Protein AF-A0A970PEX1-F1 (afdb_monomer_lite)

Sequence (139 aa):
MPHAALVLMFVAPLMIGCTRDNEPAAQPAAEAQLQIPDFDPQAAFRAWYEPVDYDAQPQIPGYELPLDLARIVNLDQFEWRLTDEARAIIARQGFVVTDMGNEEDITEIYSSADDDGIPPFVTVDTLLHLYHLQFDQTL

pLDDT: mean 78.49, std 17.98, range [33.28, 97.62]

Secondary structure (DSSP, 8-state):
----------PPP-------S-------------------HHHHHHTT-----------SPP-PSSP-GGG-TTGGGGTTT--HHHHHHHHHHS-------S---HHHHHHHHHHTT------HHHHHHHHHHHHHHH-

Radius of gyration: 36.87 Å; chains: 1; bounding box: 126×35×60 Å

Foldseek 3Di:
DDDDDDDDDDDDDPPPPPPPPDDDPPDPPDPPPPPPDPDDVVVVVVVVDDDDDDDDDDPDDDDDAQDDPVPVPCSVLCPVPADPVQVVCCRGPVHDDGDPPPDPDPVVVVVVCVVSVNDDDDDVVNVVVVVVVVVVVPD

Structure (mmCIF, N/CA/C/O backbone):
data_AF-A0A970PEX1-F1
#
_entry.id   AF-A0A970PEX1-F1
#
loop_
_atom_site.group_PDB
_atom_site.id
_atom_site.type_symbol
_atom_site.label_atom_id
_atom_site.label_alt_id
_atom_site.label_comp_id
_atom_site.label_asym_id
_atom_site.label_entity_id
_atom_site.label_seq_id
_atom_site.pdbx_PDB_ins_code
_atom_site.Cartn_x
_atom_site.Cartn_y
_atom_site.Cartn_z
_atom_site.occupancy
_atom_site.B_iso_or_equiv
_atom_site.auth_seq_id
_atom_site.auth_comp_id
_atom_site.auth_asym_id
_atom_site.auth_atom_id
_atom_site.pdbx_PDB_model_num
ATOM 1 N N . MET A 1 1 ? 104.651 14.620 30.966 1.00 33.72 1 MET A N 1
ATOM 2 C CA . MET A 1 1 ? 103.907 15.635 30.185 1.00 33.72 1 MET A CA 1
ATOM 3 C C . MET A 1 1 ? 102.651 14.956 29.643 1.00 33.72 1 MET A C 1
ATOM 5 O O . MET A 1 1 ? 102.734 13.771 29.354 1.00 33.72 1 MET A O 1
ATOM 9 N N . PRO A 1 2 ? 101.492 15.619 29.685 1.00 44.75 2 PRO A N 1
ATOM 10 C CA . PRO A 1 2 ? 100.327 15.142 30.433 1.00 44.75 2 PRO A CA 1
ATOM 11 C C . PRO A 1 2 ? 99.276 14.368 29.622 1.00 44.75 2 PRO A C 1
ATOM 13 O O . PRO A 1 2 ? 99.184 14.482 28.409 1.00 44.75 2 PRO A O 1
ATOM 16 N N . HIS A 1 3 ? 98.499 13.595 30.384 1.00 33.28 3 HIS A N 1
ATOM 17 C CA . HIS A 1 3 ? 97.050 13.388 30.334 1.00 33.28 3 HIS A CA 1
ATOM 18 C C . HIS A 1 3 ? 96.272 13.630 29.028 1.00 33.28 3 HIS A C 1
ATOM 20 O O . HIS A 1 3 ? 96.144 14.751 28.556 1.00 33.28 3 HIS A O 1
ATOM 26 N N . ALA A 1 4 ? 95.589 12.550 28.634 1.00 41.22 4 ALA A N 1
ATOM 27 C CA . ALA A 1 4 ? 94.148 12.490 28.384 1.00 41.22 4 ALA A CA 1
ATOM 28 C C . ALA A 1 4 ? 93.550 13.407 27.309 1.00 41.22 4 ALA A C 1
ATOM 30 O O . ALA A 1 4 ? 93.332 14.591 27.529 1.00 41.22 4 ALA A O 1
ATOM 31 N N . ALA A 1 5 ? 93.094 12.782 26.228 1.00 37.69 5 ALA A N 1
ATOM 32 C CA . ALA A 1 5 ? 91.857 13.131 25.533 1.00 37.69 5 ALA A CA 1
ATOM 33 C C . ALA A 1 5 ? 91.548 11.986 24.559 1.00 37.69 5 ALA A C 1
ATOM 35 O O . ALA A 1 5 ? 92.459 11.458 23.935 1.00 37.69 5 ALA A O 1
ATOM 36 N N . LEU A 1 6 ? 90.332 11.525 24.319 1.00 36.50 6 LEU A N 1
ATOM 37 C CA . LEU A 1 6 ? 89.022 11.646 24.942 1.00 36.50 6 LEU A CA 1
ATOM 38 C C . LEU A 1 6 ? 88.220 10.630 24.113 1.00 36.50 6 LEU A C 1
ATOM 40 O O . LEU A 1 6 ? 88.228 10.702 22.885 1.00 36.50 6 LEU A O 1
ATOM 44 N N . VAL A 1 7 ? 87.588 9.651 24.753 1.00 41.56 7 VAL A N 1
ATOM 45 C CA . VAL A 1 7 ? 86.654 8.757 24.062 1.00 41.56 7 VAL A CA 1
ATOM 46 C C . VAL A 1 7 ? 85.460 9.599 23.624 1.00 41.56 7 VAL A C 1
ATOM 48 O O . VAL A 1 7 ? 84.780 10.168 24.473 1.00 41.56 7 VAL A O 1
ATOM 51 N N . LEU A 1 8 ? 85.183 9.654 22.322 1.00 38.38 8 LEU A N 1
ATOM 52 C CA . LEU A 1 8 ? 83.863 10.026 21.827 1.00 38.38 8 LEU A CA 1
ATOM 53 C C . LEU A 1 8 ? 83.397 8.958 20.838 1.00 38.38 8 LEU A C 1
ATOM 55 O O . LEU A 1 8 ? 83.771 8.928 19.670 1.00 38.38 8 LEU A O 1
ATOM 59 N N . MET A 1 9 ? 82.604 8.034 21.366 1.00 47.41 9 MET A N 1
ATOM 60 C CA . MET A 1 9 ? 81.789 7.115 20.593 1.00 47.41 9 MET A CA 1
ATOM 61 C C . MET A 1 9 ? 80.689 7.941 19.920 1.00 47.41 9 MET A C 1
ATOM 63 O O . MET A 1 9 ? 79.848 8.500 20.618 1.00 47.41 9 MET A O 1
ATOM 67 N N . PHE A 1 10 ? 80.677 8.021 18.590 1.00 38.75 10 PHE A N 1
ATOM 68 C CA . PHE A 1 10 ? 79.466 8.387 17.859 1.00 38.75 10 PHE A CA 1
ATOM 69 C C . PHE A 1 10 ? 79.220 7.383 16.738 1.00 38.75 10 PHE A C 1
ATOM 71 O O . PHE A 1 10 ? 79.936 7.299 15.743 1.00 38.75 10 PHE A O 1
ATOM 78 N N . VAL A 1 11 ? 78.204 6.571 17.010 1.00 44.94 11 VAL A N 1
ATOM 79 C CA . VAL A 1 11 ? 77.516 5.632 16.134 1.00 44.94 11 VAL A CA 1
ATOM 80 C C . VAL A 1 11 ? 77.153 6.335 14.829 1.00 44.94 11 VAL A C 1
ATOM 82 O O . VAL A 1 11 ? 76.596 7.428 14.860 1.00 44.94 11 VAL A O 1
ATOM 85 N N . ALA A 1 12 ? 77.457 5.713 13.692 1.00 49.66 12 ALA A N 1
ATOM 86 C CA . ALA A 1 12 ? 77.035 6.195 12.385 1.00 49.66 12 ALA A CA 1
ATOM 87 C C . ALA A 1 12 ? 75.547 5.876 12.158 1.00 49.66 12 ALA A C 1
ATOM 89 O O . ALA A 1 12 ? 75.198 4.694 12.108 1.00 49.66 12 ALA A O 1
ATOM 90 N N . PRO A 1 13 ? 74.665 6.868 11.941 1.00 45.53 13 PRO A N 1
ATOM 91 C CA . PRO A 1 13 ? 73.451 6.634 11.195 1.00 45.53 13 PRO A CA 1
ATOM 92 C C . PRO A 1 13 ? 73.763 6.861 9.714 1.00 45.53 13 PRO A C 1
ATOM 94 O O . PRO A 1 13 ? 74.146 7.952 9.288 1.00 45.53 13 PRO A O 1
ATOM 97 N N . LEU A 1 14 ? 73.600 5.798 8.930 1.00 52.25 14 LEU A N 1
ATOM 98 C CA . LEU A 1 14 ? 73.512 5.841 7.477 1.00 52.25 14 LEU A CA 1
ATOM 99 C C . LEU A 1 14 ? 72.253 6.645 7.102 1.00 52.25 14 LEU A C 1
ATOM 101 O O . LEU A 1 14 ? 71.203 6.079 6.815 1.00 52.25 14 LEU A O 1
ATOM 105 N N . MET A 1 15 ? 72.330 7.974 7.162 1.00 44.62 15 MET A N 1
ATOM 106 C CA . MET A 1 15 ? 71.273 8.844 6.661 1.00 44.62 15 MET A CA 1
ATOM 107 C C . MET A 1 15 ? 71.461 8.943 5.152 1.00 44.62 15 MET A C 1
ATOM 109 O O . MET A 1 15 ? 72.136 9.835 4.642 1.00 44.62 15 MET A O 1
ATOM 113 N N . ILE A 1 16 ? 70.872 7.976 4.446 1.00 55.09 16 ILE A N 1
ATOM 114 C CA . ILE A 1 16 ? 70.462 8.140 3.053 1.00 55.09 16 ILE A CA 1
ATOM 115 C C . ILE A 1 16 ? 69.490 9.322 3.062 1.00 55.09 16 ILE A C 1
ATOM 117 O O . ILE A 1 16 ? 68.298 9.183 3.323 1.00 55.09 16 ILE A O 1
ATOM 121 N N . GLY A 1 17 ? 70.038 10.522 2.890 1.00 40.31 17 GLY A N 1
ATOM 122 C CA . GLY A 1 17 ? 69.255 11.702 2.592 1.00 40.31 17 GLY A CA 1
ATOM 123 C C . GLY A 1 17 ? 68.659 11.503 1.210 1.00 40.31 17 GLY A C 1
ATOM 124 O O . GLY A 1 17 ? 69.383 11.536 0.218 1.00 40.31 17 GLY A O 1
ATOM 125 N N . CYS A 1 18 ? 67.349 11.276 1.135 1.00 54.06 18 CYS A N 1
ATOM 126 C CA . CYS A 1 18 ? 66.619 11.493 -0.104 1.00 54.06 18 CYS A CA 1
ATOM 127 C C . CYS A 1 18 ? 66.749 12.983 -0.434 1.00 54.06 18 CYS A C 1
ATOM 129 O O . CYS A 1 18 ? 66.194 13.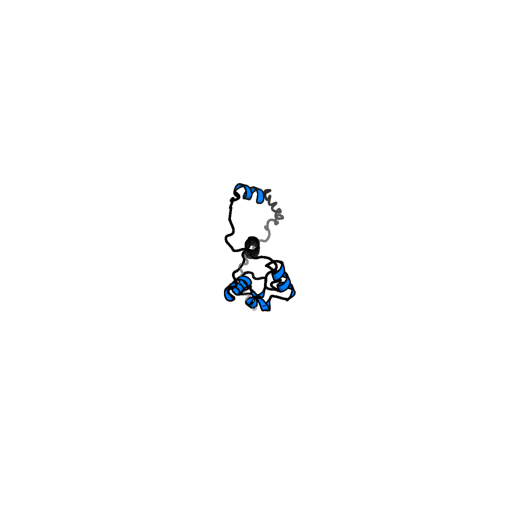824 0.274 1.00 54.06 18 CYS A O 1
ATOM 131 N N . THR A 1 19 ? 67.519 13.315 -1.470 1.00 49.00 19 THR A N 1
ATOM 132 C CA . THR A 1 19 ? 67.583 14.670 -2.018 1.00 49.00 19 THR A CA 1
ATOM 133 C C . THR A 1 19 ? 66.184 15.062 -2.461 1.00 49.00 19 THR A C 1
ATOM 135 O O . THR A 1 19 ? 65.640 14.506 -3.416 1.00 49.00 19 THR A O 1
ATOM 138 N N . ARG A 1 20 ? 65.591 16.002 -1.734 1.00 48.94 20 ARG A N 1
ATOM 139 C CA . ARG A 1 20 ? 64.257 16.545 -1.977 1.00 48.94 20 ARG A CA 1
ATOM 140 C C . ARG A 1 20 ? 64.346 17.715 -2.962 1.00 48.94 20 ARG A C 1
ATOM 142 O O . ARG A 1 20 ? 63.767 18.760 -2.723 1.00 48.94 20 ARG A O 1
ATOM 149 N N . ASP A 1 21 ? 65.096 17.528 -4.047 1.00 48.06 21 ASP A N 1
ATOM 150 C CA . ASP A 1 21 ? 65.382 18.583 -5.031 1.00 48.06 21 ASP A CA 1
ATOM 151 C C . ASP A 1 21 ? 64.833 18.258 -6.427 1.00 48.06 21 ASP A C 1
ATOM 153 O O . ASP A 1 21 ? 65.126 18.959 -7.386 1.00 48.06 21 ASP A O 1
ATOM 157 N N . ASN A 1 22 ? 64.023 17.203 -6.558 1.00 57.66 22 ASN A N 1
ATOM 158 C CA . ASN A 1 22 ? 63.385 16.820 -7.819 1.00 57.66 22 ASN A CA 1
ATOM 159 C C . ASN A 1 22 ? 61.979 16.249 -7.578 1.00 57.66 22 ASN A C 1
ATOM 161 O O . ASN A 1 22 ? 61.646 15.157 -8.033 1.00 57.66 22 ASN A O 1
ATOM 165 N N . GLU A 1 23 ? 61.143 16.983 -6.845 1.00 47.94 23 GLU A N 1
ATOM 166 C CA . GLU A 1 23 ? 59.696 16.796 -6.956 1.00 47.94 23 GLU A CA 1
ATOM 167 C C . GLU A 1 23 ? 59.258 17.595 -8.196 1.00 47.94 23 GLU A C 1
ATOM 169 O O . GLU A 1 23 ? 59.387 18.824 -8.192 1.00 47.94 23 GLU A O 1
ATOM 174 N N . PRO A 1 24 ? 58.829 16.951 -9.301 1.00 52.44 24 PRO A N 1
ATOM 175 C CA . PRO A 1 24 ? 58.227 17.688 -10.400 1.00 52.44 24 PRO A CA 1
ATOM 176 C C . PRO A 1 24 ? 57.041 18.447 -9.813 1.00 52.44 24 PRO A C 1
ATOM 178 O O . PRO A 1 24 ? 56.215 17.835 -9.135 1.00 52.44 24 PRO A O 1
ATOM 181 N N . ALA A 1 25 ? 56.971 19.763 -10.031 1.00 55.56 25 ALA A N 1
ATOM 182 C CA . ALA A 1 25 ? 55.825 20.553 -9.601 1.00 55.56 25 ALA A CA 1
ATOM 183 C C . ALA A 1 25 ? 54.549 19.822 -10.030 1.00 55.56 25 ALA A C 1
ATOM 185 O O . ALA A 1 25 ? 54.394 19.522 -11.218 1.00 55.56 25 ALA A O 1
ATOM 186 N N . ALA A 1 26 ? 53.685 19.488 -9.065 1.00 58.66 26 ALA A N 1
ATOM 187 C CA . ALA A 1 26 ? 52.395 18.886 -9.349 1.00 58.66 26 ALA A CA 1
ATOM 188 C C . ALA A 1 26 ? 51.684 19.800 -10.347 1.00 58.66 26 ALA A C 1
ATOM 190 O O . ALA A 1 26 ? 51.301 20.926 -10.021 1.00 58.66 26 ALA A O 1
ATOM 191 N N . GLN A 1 27 ? 51.592 19.344 -11.596 1.00 59.28 27 GLN A N 1
ATOM 192 C CA . GLN A 1 27 ? 50.765 20.005 -12.587 1.00 59.28 27 GLN A CA 1
ATOM 193 C C . GLN A 1 27 ? 49.356 20.035 -11.993 1.00 59.28 27 GLN A C 1
ATOM 195 O O . GLN A 1 27 ? 48.927 19.000 -11.470 1.00 59.28 27 GLN A O 1
ATOM 200 N N . PRO A 1 28 ? 48.648 21.181 -12.005 1.00 59.00 28 PRO A N 1
ATOM 201 C CA . PRO A 1 28 ? 47.250 21.181 -11.610 1.00 59.00 28 PRO A CA 1
ATOM 202 C C . PRO A 1 28 ? 46.577 20.088 -12.432 1.00 59.00 28 PRO A C 1
ATOM 204 O O . PRO A 1 28 ? 46.695 20.089 -13.660 1.00 59.00 28 PRO A O 1
ATOM 207 N N . ALA A 1 29 ? 45.995 19.100 -11.746 1.00 64.31 29 ALA A N 1
ATOM 208 C CA . ALA A 1 29 ? 45.288 18.018 -12.403 1.00 64.31 29 ALA A CA 1
ATOM 209 C C . ALA A 1 29 ? 44.265 18.687 -13.318 1.00 64.31 29 ALA A C 1
ATOM 211 O O . ALA A 1 29 ? 43.378 19.389 -12.833 1.00 64.31 29 ALA A O 1
ATOM 212 N N . ALA A 1 30 ? 44.464 18.569 -14.632 1.00 66.19 30 ALA A N 1
ATOM 213 C CA . ALA A 1 30 ? 43.491 19.060 -15.584 1.00 66.19 30 ALA A CA 1
ATOM 214 C C . ALA A 1 30 ? 42.171 18.390 -15.208 1.00 66.19 30 ALA A C 1
ATOM 216 O O . ALA A 1 30 ? 42.113 17.159 -15.146 1.00 66.19 30 ALA A O 1
ATOM 217 N N . GLU A 1 31 ? 41.159 19.192 -14.874 1.00 62.41 31 GLU A N 1
ATOM 218 C CA . GLU A 1 31 ? 39.825 18.681 -14.593 1.00 62.41 31 GLU A CA 1
ATOM 219 C C . GLU A 1 31 ? 39.439 17.789 -15.768 1.00 62.41 31 GLU A C 1
ATOM 221 O O . GLU A 1 31 ? 39.391 18.239 -16.918 1.00 62.41 31 GLU A O 1
ATOM 226 N N . ALA A 1 32 ? 39.262 16.496 -15.499 1.00 62.12 32 ALA A N 1
ATOM 227 C CA . ALA A 1 32 ? 38.832 15.563 -16.516 1.00 62.12 32 ALA A CA 1
ATOM 228 C C . ALA A 1 32 ? 37.436 16.007 -16.954 1.00 62.12 32 ALA A C 1
ATOM 230 O O . ALA A 1 32 ? 36.452 15.797 -16.248 1.00 62.12 32 ALA A O 1
ATOM 231 N N . GLN A 1 33 ? 37.358 16.663 -18.109 1.00 59.91 33 GLN A N 1
ATOM 232 C CA . GLN A 1 33 ? 36.090 16.956 -18.753 1.00 59.91 33 GLN A CA 1
ATOM 233 C C . GLN A 1 33 ? 35.537 15.625 -19.252 1.00 59.91 33 GLN A C 1
ATOM 235 O O . GLN A 1 33 ? 35.852 15.173 -20.353 1.00 59.91 33 GLN A O 1
ATOM 240 N N . LEU A 1 34 ? 34.756 14.962 -18.400 1.00 63.88 34 LEU A N 1
ATOM 241 C CA . LEU A 1 34 ? 33.972 13.802 -18.788 1.00 63.88 34 LEU A CA 1
ATOM 242 C C . LEU A 1 34 ? 32.950 14.285 -19.817 1.00 63.88 34 LEU A C 1
ATOM 244 O O . LEU A 1 34 ? 31.935 14.888 -19.475 1.00 63.88 34 LEU A O 1
ATOM 248 N N . GLN A 1 35 ? 33.240 14.052 -21.095 1.00 63.22 35 GLN A N 1
ATOM 249 C CA . GLN A 1 35 ? 32.235 14.126 -22.146 1.00 63.22 35 GLN A CA 1
ATOM 250 C C . GLN A 1 35 ? 31.299 12.945 -21.921 1.00 63.22 35 GLN A C 1
ATOM 252 O O . GLN A 1 35 ? 31.538 11.853 -22.432 1.00 63.22 35 GLN A O 1
ATOM 257 N N . ILE A 1 36 ? 30.276 13.142 -21.090 1.00 68.00 36 ILE A N 1
ATOM 258 C CA . ILE A 1 36 ? 29.182 12.185 -21.000 1.00 68.00 36 ILE A CA 1
ATOM 259 C C . ILE A 1 36 ? 28.427 12.324 -22.325 1.00 68.00 36 ILE A C 1
ATOM 261 O O . ILE A 1 36 ? 27.948 13.422 -22.621 1.00 68.00 36 ILE A O 1
ATOM 265 N N . PRO A 1 37 ? 28.392 11.277 -23.169 1.00 72.62 37 PRO A N 1
ATOM 266 C CA . PRO A 1 37 ? 27.587 11.308 -24.379 1.00 72.62 37 PRO A CA 1
ATOM 267 C C . PRO A 1 37 ? 26.156 11.687 -24.010 1.00 72.62 37 PRO A C 1
ATOM 269 O O . PRO A 1 37 ? 25.670 11.255 -22.964 1.00 72.62 37 PRO A O 1
ATOM 272 N N . ASP A 1 38 ? 25.490 12.465 -24.862 1.00 75.56 38 ASP A N 1
ATOM 273 C CA . ASP A 1 38 ? 24.055 12.717 -24.733 1.00 75.56 38 ASP A CA 1
ATOM 274 C C . ASP A 1 38 ? 23.319 11.388 -24.956 1.00 75.56 38 ASP A C 1
ATOM 276 O O . ASP A 1 38 ? 23.032 10.972 -26.080 1.00 75.56 38 ASP A O 1
ATOM 280 N N . PHE A 1 39 ? 23.177 10.631 -23.873 1.00 79.06 39 PHE A N 1
ATOM 281 C CA . PHE A 1 39 ? 22.529 9.337 -23.838 1.00 79.06 39 PHE A CA 1
ATOM 282 C C . PHE A 1 39 ? 21.116 9.571 -23.336 1.00 79.06 39 PHE A C 1
ATOM 284 O O . PHE A 1 39 ? 20.929 9.860 -22.158 1.00 79.06 39 PHE A O 1
ATOM 291 N N . ASP A 1 40 ? 20.138 9.436 -24.230 1.00 83.06 40 ASP A N 1
ATOM 292 C CA . ASP A 1 40 ? 18.727 9.373 -23.863 1.00 83.06 40 ASP A CA 1
ATOM 293 C C . ASP A 1 40 ? 18.382 7.924 -23.471 1.00 83.06 40 ASP A C 1
ATOM 295 O O . ASP A 1 40 ? 18.206 7.065 -24.350 1.00 83.06 40 ASP A O 1
ATOM 299 N N . PRO A 1 41 ? 18.260 7.615 -22.164 1.00 77.69 41 PRO A N 1
ATOM 300 C CA . PRO A 1 41 ? 17.965 6.264 -21.712 1.00 77.69 41 PRO A CA 1
ATOM 301 C C . PRO A 1 41 ? 16.565 5.822 -22.144 1.00 77.69 41 PRO A C 1
ATOM 303 O O . PRO A 1 41 ? 16.339 4.634 -22.373 1.00 77.69 41 PRO A O 1
ATOM 306 N N . GLN A 1 42 ? 15.621 6.762 -22.287 1.00 78.88 42 GLN A N 1
ATOM 307 C CA . GLN A 1 42 ? 14.254 6.447 -22.692 1.00 78.88 42 GLN A CA 1
ATOM 308 C C . GLN A 1 42 ? 14.210 6.038 -24.161 1.00 78.88 42 GLN A C 1
ATOM 310 O O . GLN A 1 42 ? 13.570 5.038 -24.490 1.00 78.88 42 GLN A O 1
ATOM 315 N N . ALA A 1 43 ? 14.904 6.764 -25.044 1.00 83.88 43 ALA A N 1
ATOM 316 C CA . ALA A 1 43 ? 15.015 6.381 -26.452 1.00 83.88 43 ALA A CA 1
ATOM 317 C C . ALA A 1 43 ? 15.719 5.027 -26.620 1.00 83.88 43 ALA A C 1
ATOM 319 O O . ALA A 1 43 ? 15.253 4.191 -27.396 1.00 83.88 43 ALA A O 1
ATOM 320 N N . ALA A 1 44 ? 16.793 4.785 -25.861 1.00 84.12 44 ALA A N 1
ATOM 321 C CA . ALA A 1 44 ? 17.507 3.513 -25.887 1.00 84.12 44 ALA A CA 1
ATOM 322 C C . ALA A 1 44 ? 16.625 2.340 -25.426 1.00 84.12 44 ALA A C 1
ATOM 324 O O . ALA A 1 44 ? 16.624 1.292 -26.068 1.00 84.12 44 ALA A O 1
ATOM 325 N N . PHE A 1 45 ? 15.844 2.514 -24.354 1.00 80.00 45 PHE A N 1
ATOM 326 C CA . PHE A 1 45 ? 14.967 1.466 -23.824 1.00 80.00 45 PHE A CA 1
ATOM 327 C C . PHE A 1 45 ? 13.762 1.185 -24.733 1.00 80.00 45 PHE A C 1
ATOM 329 O O . PHE A 1 45 ? 13.420 0.027 -24.963 1.00 80.00 45 PHE A O 1
ATOM 336 N N . ARG A 1 46 ? 13.146 2.227 -25.314 1.00 84.56 46 ARG A N 1
ATOM 337 C CA . ARG A 1 46 ? 11.987 2.089 -26.221 1.00 84.56 46 ARG A CA 1
ATOM 338 C C . ARG A 1 46 ? 12.267 1.207 -27.433 1.00 84.56 46 ARG A C 1
ATOM 340 O O . ARG A 1 46 ? 11.350 0.553 -27.907 1.00 84.56 46 ARG A O 1
ATOM 347 N N . ALA A 1 47 ? 13.507 1.168 -27.919 1.00 87.69 47 ALA A N 1
ATOM 348 C CA . ALA A 1 47 ? 13.887 0.307 -29.039 1.00 87.69 47 ALA A CA 1
ATOM 349 C C . ALA A 1 47 ? 13.746 -1.198 -28.732 1.00 87.69 47 ALA A C 1
ATOM 351 O O . ALA A 1 47 ? 13.655 -1.997 -29.660 1.00 87.69 47 ALA A O 1
ATOM 352 N N . TRP A 1 48 ? 13.722 -1.577 -27.450 1.00 86.94 48 TRP A N 1
ATOM 353 C CA . TRP A 1 48 ? 13.642 -2.964 -26.978 1.00 86.94 48 TRP A CA 1
ATOM 354 C C . TRP A 1 48 ? 12.341 -3.280 -26.236 1.00 86.94 48 TRP A C 1
ATOM 356 O O . TRP A 1 48 ? 12.144 -4.415 -25.805 1.00 86.94 48 TRP A O 1
ATOM 366 N N . TYR A 1 49 ? 11.468 -2.287 -26.066 1.00 85.50 49 TYR A N 1
ATOM 367 C CA . TYR A 1 49 ? 10.172 -2.455 -25.428 1.00 85.50 49 TYR A CA 1
ATOM 368 C C . TYR A 1 49 ? 9.084 -2.585 -26.489 1.00 85.50 49 TYR A C 1
ATOM 370 O O . TYR A 1 49 ? 8.794 -1.640 -27.222 1.00 85.50 49 TYR A O 1
ATOM 378 N N . GLU A 1 50 ? 8.449 -3.748 -26.528 1.00 88.19 50 GLU A N 1
ATOM 379 C CA . GLU A 1 50 ? 7.225 -3.974 -27.284 1.00 88.19 50 GLU A CA 1
ATOM 380 C C . GLU A 1 50 ? 6.074 -4.106 -26.274 1.00 88.19 50 GLU A C 1
ATOM 382 O O . GLU A 1 50 ? 6.133 -4.990 -25.412 1.00 88.19 50 GLU A O 1
ATOM 387 N N . PRO A 1 51 ? 5.058 -3.219 -26.306 1.00 85.50 51 PRO A N 1
ATOM 388 C CA . PRO A 1 51 ? 3.890 -3.363 -25.451 1.00 85.50 51 PRO A CA 1
ATOM 389 C C . PRO A 1 51 ? 3.234 -4.720 -25.694 1.00 85.50 51 PRO A C 1
ATOM 391 O O . PRO A 1 51 ? 2.962 -5.093 -26.833 1.00 85.50 51 PRO A O 1
ATOM 394 N N . VAL A 1 52 ? 2.966 -5.454 -24.619 1.00 88.94 52 VAL A N 1
ATOM 395 C CA . VAL A 1 52 ? 2.210 -6.701 -24.711 1.00 88.94 52 VAL A CA 1
ATOM 396 C C . VAL A 1 52 ? 0.733 -6.352 -24.627 1.00 88.94 52 VAL A C 1
ATOM 398 O O . VAL A 1 52 ? 0.257 -5.927 -23.573 1.00 88.94 52 VAL A O 1
ATOM 401 N N . ASP A 1 53 ? 0.011 -6.547 -25.729 1.00 88.50 53 ASP A N 1
ATOM 402 C CA . ASP A 1 53 ? -1.447 -6.505 -25.708 1.00 88.50 53 ASP A CA 1
ATOM 403 C C . ASP A 1 53 ? -1.955 -7.687 -24.878 1.00 88.50 53 ASP A C 1
ATOM 405 O O . ASP A 1 53 ? -1.731 -8.857 -25.201 1.00 88.50 53 ASP A O 1
ATOM 409 N N . TYR A 1 54 ? -2.627 -7.373 -23.776 1.00 86.81 54 TYR A N 1
ATOM 410 C CA . TYR A 1 54 ? -3.201 -8.356 -22.872 1.00 86.81 54 TYR A CA 1
ATOM 411 C C . TYR A 1 54 ? -4.671 -8.025 -22.640 1.00 86.81 54 TYR A C 1
ATOM 413 O O . TYR A 1 54 ? -5.002 -6.950 -22.142 1.00 86.81 54 TYR A O 1
ATOM 421 N N . ASP A 1 55 ? -5.544 -8.962 -23.001 1.00 90.25 55 ASP A N 1
ATOM 422 C CA . ASP A 1 55 ? -6.974 -8.890 -22.720 1.00 90.25 55 ASP A CA 1
ATOM 423 C C . ASP A 1 55 ? -7.302 -9.872 -21.592 1.00 90.25 55 ASP A C 1
ATOM 425 O O . ASP A 1 55 ? -7.215 -11.092 -21.756 1.00 90.25 55 ASP A O 1
ATOM 429 N N . ALA A 1 56 ? -7.636 -9.332 -20.422 1.00 87.94 56 ALA A N 1
ATOM 430 C CA . ALA A 1 56 ? -8.112 -10.112 -19.292 1.00 87.94 56 ALA A CA 1
ATOM 431 C C . ALA A 1 56 ? -9.540 -9.737 -18.952 1.00 87.94 56 ALA A C 1
ATOM 433 O O . ALA A 1 56 ? -9.849 -8.592 -18.624 1.00 87.94 56 ALA A O 1
ATOM 434 N N . GLN A 1 57 ? -10.384 -10.761 -18.896 1.00 89.44 57 GLN A N 1
ATOM 435 C CA . GLN A 1 57 ? -11.721 -10.634 -18.356 1.00 89.44 57 GLN A CA 1
ATOM 436 C C . GLN A 1 57 ? -11.694 -10.952 -16.853 1.00 89.44 57 GLN A C 1
ATOM 438 O O . GLN A 1 57 ? -11.509 -12.122 -16.496 1.00 89.44 57 GLN A O 1
ATOM 443 N N . PRO A 1 58 ? -11.889 -9.970 -15.954 1.00 83.56 58 PRO A N 1
ATOM 444 C CA . PRO A 1 58 ? -11.917 -10.235 -14.521 1.00 83.56 58 PRO A CA 1
ATOM 445 C C . PRO A 1 58 ? -13.033 -11.238 -14.196 1.00 83.56 58 PRO A C 1
ATOM 447 O O . PRO A 1 58 ? -14.197 -11.014 -14.516 1.00 83.56 58 PRO A O 1
ATOM 450 N N . GLN A 1 59 ? -12.662 -12.364 -13.582 1.00 88.44 59 GLN A N 1
ATOM 451 C CA . GLN A 1 59 ? -13.595 -13.430 -13.173 1.00 88.44 59 GLN A CA 1
ATOM 452 C C . GLN A 1 59 ? -14.046 -13.297 -11.711 1.00 88.44 59 GLN A C 1
ATOM 454 O O . GLN A 1 59 ? -14.778 -14.141 -11.198 1.00 88.44 59 GLN A O 1
ATOM 459 N N . ILE A 1 60 ? -13.587 -12.255 -11.020 1.00 85.25 60 ILE A N 1
ATOM 460 C CA . ILE A 1 60 ? -13.970 -11.977 -9.638 1.00 85.25 60 ILE A CA 1
ATOM 461 C C . ILE A 1 60 ? -15.401 -11.427 -9.599 1.00 85.25 60 ILE A C 1
ATOM 463 O O . ILE A 1 60 ? -15.703 -10.489 -10.342 1.00 85.25 60 ILE A O 1
ATOM 467 N N . PRO A 1 61 ? -16.287 -11.981 -8.747 1.00 86.94 61 PRO A N 1
ATOM 468 C CA . PRO A 1 61 ? -17.599 -11.399 -8.518 1.00 86.94 61 PRO A CA 1
ATOM 469 C C . PRO A 1 61 ? -17.456 -9.933 -8.113 1.00 86.94 61 PRO A C 1
ATOM 471 O O . PRO A 1 61 ? -16.729 -9.609 -7.173 1.00 86.94 61 PRO A O 1
ATOM 474 N N . GLY A 1 62 ? -18.142 -9.050 -8.833 1.00 87.00 62 GLY A N 1
ATOM 475 C CA . GLY A 1 62 ? -18.221 -7.647 -8.451 1.00 87.00 62 GLY A CA 1
ATOM 476 C C . GLY A 1 62 ? -18.984 -7.468 -7.139 1.00 87.00 62 GLY A C 1
ATOM 477 O O . GLY A 1 62 ? -19.750 -8.336 -6.712 1.00 87.00 62 GLY A O 1
ATOM 478 N N . TYR A 1 63 ? -18.801 -6.308 -6.523 1.00 89.75 63 TYR A N 1
ATOM 479 C CA . TYR A 1 63 ? -19.590 -5.845 -5.389 1.00 89.75 63 TYR A CA 1
ATOM 480 C C . TYR A 1 63 ? -20.191 -4.479 -5.713 1.00 89.75 63 TYR A C 1
ATOM 482 O O . TYR A 1 63 ? -19.634 -3.711 -6.498 1.00 89.75 63 TYR A O 1
ATOM 490 N N . GLU A 1 64 ? -21.339 -4.182 -5.112 1.00 93.00 64 GLU A N 1
ATOM 491 C CA . GLU A 1 64 ? -21.968 -2.870 -5.230 1.00 93.00 64 GLU A CA 1
ATOM 492 C C . GLU A 1 64 ? -21.534 -1.966 -4.079 1.00 93.00 64 GLU A C 1
ATOM 494 O O . GLU A 1 64 ? -21.293 -2.419 -2.958 1.00 93.00 64 GLU A O 1
ATOM 499 N N . LEU A 1 65 ? -21.435 -0.674 -4.377 1.00 95.50 65 LEU A N 1
ATOM 500 C CA . LEU A 1 65 ? -21.209 0.366 -3.385 1.00 95.50 65 LEU A CA 1
ATOM 501 C C . LEU A 1 65 ? -22.551 1.026 -3.022 1.00 95.50 65 LEU A C 1
ATOM 503 O O . LEU A 1 65 ? -23.384 1.227 -3.910 1.00 95.50 65 LEU A O 1
ATOM 507 N N . PRO A 1 66 ? -22.753 1.433 -1.757 1.00 95.75 66 PRO A N 1
ATOM 508 C CA . PRO A 1 66 ? -21.817 1.307 -0.642 1.00 95.75 66 PRO A CA 1
ATOM 509 C C . PRO A 1 66 ? -21.746 -0.118 -0.065 1.00 95.75 66 PRO A C 1
ATOM 511 O O . PRO A 1 66 ? -22.745 -0.834 -0.030 1.00 95.75 66 PRO A O 1
ATOM 514 N N . LEU A 1 67 ? -20.569 -0.509 0.426 1.00 95.44 67 LEU A N 1
ATOM 515 C CA . LEU A 1 67 ? -20.361 -1.787 1.100 1.00 95.44 67 LEU A CA 1
ATOM 516 C C . LEU A 1 67 ? -21.113 -1.844 2.432 1.00 95.44 67 LEU A C 1
ATOM 518 O O . LEU A 1 67 ? -21.054 -0.919 3.245 1.00 95.44 67 LEU A O 1
ATOM 522 N N . ASP A 1 68 ? -21.725 -2.995 2.692 1.00 95.31 68 ASP A N 1
ATOM 523 C CA . ASP A 1 68 ? -22.130 -3.394 4.034 1.00 95.31 68 ASP A CA 1
ATOM 524 C C . ASP A 1 68 ? -20.903 -3.930 4.784 1.00 95.31 68 ASP A C 1
ATOM 526 O O . ASP A 1 68 ? -20.447 -5.050 4.537 1.00 95.31 68 ASP A O 1
ATOM 530 N N . LEU A 1 69 ? -20.359 -3.116 5.693 1.00 93.69 69 LEU A N 1
ATOM 531 C CA . LEU A 1 69 ? -19.170 -3.460 6.476 1.00 93.69 69 LEU A CA 1
ATOM 532 C C . LEU A 1 69 ? -19.358 -4.745 7.299 1.00 93.69 69 LEU A C 1
ATOM 534 O O . LEU A 1 69 ? -18.384 -5.455 7.523 1.00 93.69 69 LEU A O 1
ATOM 538 N N . ALA A 1 70 ? -20.593 -5.100 7.680 1.00 93.81 70 ALA A N 1
ATOM 539 C CA . ALA A 1 70 ? -20.876 -6.335 8.414 1.00 93.81 70 ALA A CA 1
ATOM 540 C C . ALA A 1 70 ? -20.693 -7.605 7.560 1.00 93.81 70 ALA A C 1
ATOM 542 O O . ALA A 1 70 ? -20.661 -8.713 8.095 1.00 93.81 70 ALA A O 1
ATOM 543 N N . ARG A 1 71 ? -20.577 -7.469 6.231 1.00 93.38 71 ARG A N 1
ATOM 544 C CA . ARG A 1 71 ? -20.299 -8.579 5.305 1.00 93.38 71 ARG A CA 1
ATOM 545 C C . ARG A 1 71 ? -18.808 -8.772 5.021 1.00 93.38 71 ARG A C 1
ATOM 547 O O . ARG A 1 71 ? -18.457 -9.739 4.344 1.00 93.38 71 ARG A O 1
ATOM 554 N N . ILE A 1 72 ? -17.944 -7.871 5.493 1.00 92.19 72 ILE A N 1
ATOM 555 C CA . ILE A 1 72 ? -16.494 -7.959 5.296 1.00 92.19 72 ILE A CA 1
ATOM 556 C C . ILE A 1 72 ? -15.919 -8.898 6.359 1.00 92.19 72 ILE A C 1
ATOM 558 O O . ILE A 1 72 ? -15.879 -8.575 7.540 1.00 92.19 72 ILE A O 1
ATOM 562 N N . VAL A 1 73 ? -15.471 -10.075 5.925 1.00 91.62 73 VAL A N 1
ATOM 563 C CA . VAL A 1 73 ? -15.106 -11.191 6.816 1.00 91.62 73 VAL A CA 1
ATOM 564 C C . VAL A 1 73 ? -13.864 -10.946 7.673 1.00 91.62 73 VAL A C 1
ATOM 566 O O . VAL A 1 73 ? -13.707 -11.586 8.706 1.00 91.62 73 VAL A O 1
ATOM 569 N N . ASN A 1 74 ? -12.975 -10.053 7.243 1.00 90.56 74 ASN A N 1
ATOM 570 C CA . ASN A 1 74 ? -11.693 -9.778 7.886 1.00 90.56 74 ASN A CA 1
ATOM 571 C C . ASN A 1 74 ? -11.582 -8.338 8.406 1.00 90.56 74 ASN A C 1
ATOM 573 O O . ASN A 1 74 ? -10.483 -7.911 8.742 1.00 90.56 74 ASN A O 1
ATOM 577 N N . LEU A 1 75 ? -12.686 -7.585 8.480 1.00 91.44 75 LEU A N 1
ATOM 578 C CA . LEU A 1 75 ? -12.647 -6.180 8.904 1.00 91.44 75 LEU A CA 1
ATOM 579 C C . LEU A 1 75 ? -12.040 -6.022 10.307 1.00 91.44 75 LEU A C 1
ATOM 581 O O . LEU A 1 75 ? -11.263 -5.098 10.544 1.00 91.44 75 LEU A O 1
ATOM 585 N N . ASP A 1 76 ? -12.334 -6.973 11.195 1.00 90.75 76 ASP A N 1
ATOM 586 C CA . ASP A 1 76 ? -11.872 -6.975 12.583 1.00 90.75 76 ASP A CA 1
ATOM 587 C C . ASP A 1 76 ? -10.347 -7.170 12.709 1.00 90.75 76 ASP A C 1
ATOM 589 O O . ASP A 1 76 ? -9.738 -6.729 13.680 1.00 90.75 76 ASP A O 1
ATOM 593 N N . GLN A 1 77 ? -9.683 -7.762 11.706 1.00 89.62 77 GLN A N 1
ATOM 594 C CA . GLN A 1 77 ? -8.214 -7.890 11.699 1.00 89.62 77 GLN A CA 1
ATOM 595 C C . GLN A 1 77 ? -7.515 -6.523 11.609 1.00 89.62 77 GLN A C 1
ATOM 597 O O . GLN A 1 77 ? -6.358 -6.385 12.001 1.00 89.62 77 GLN A O 1
ATOM 602 N N . PHE A 1 78 ? -8.230 -5.497 11.140 1.00 89.38 78 PHE A N 1
ATOM 603 C CA . PHE A 1 78 ? -7.705 -4.153 10.915 1.00 89.38 78 PHE A CA 1
ATOM 604 C C . PHE A 1 78 ? -8.284 -3.115 11.885 1.00 89.38 78 PHE A C 1
ATOM 606 O O . PHE A 1 78 ? -8.095 -1.916 11.676 1.00 89.38 78 PHE A O 1
ATOM 613 N N . GLU A 1 79 ? -8.973 -3.524 12.959 1.00 87.69 79 GLU A N 1
ATOM 614 C CA . GLU A 1 79 ? -9.599 -2.587 13.910 1.00 87.69 79 GLU A CA 1
ATOM 615 C C . GLU A 1 79 ? -8.615 -1.549 14.462 1.00 87.69 79 GLU A C 1
ATOM 617 O O . GLU A 1 79 ? -8.955 -0.375 14.591 1.00 87.69 79 GLU A O 1
ATOM 622 N N . TRP A 1 80 ? -7.378 -1.972 14.724 1.00 85.50 80 TRP A N 1
ATOM 623 C CA . TRP A 1 80 ? -6.296 -1.129 15.232 1.00 85.50 80 TRP A CA 1
ATOM 624 C C . TRP A 1 80 ? -5.862 -0.026 14.250 1.00 85.50 80 TRP A C 1
ATOM 626 O O . TRP A 1 80 ? -5.232 0.947 14.665 1.00 85.50 80 TRP A O 1
ATOM 636 N N . ARG A 1 81 ? -6.212 -0.152 12.962 1.00 84.06 81 ARG A N 1
ATOM 637 C CA . ARG A 1 81 ? -5.875 0.795 11.886 1.00 84.06 81 ARG A CA 1
ATOM 638 C C . ARG A 1 81 ? -7.061 1.612 11.385 1.00 84.06 81 ARG A C 1
ATOM 640 O O . ARG A 1 81 ? -6.868 2.692 10.827 1.00 84.06 81 ARG A O 1
ATOM 647 N N . LEU A 1 82 ? -8.277 1.093 11.534 1.00 91.50 82 LEU A N 1
ATOM 648 C CA . LEU A 1 82 ? -9.474 1.642 10.905 1.00 91.50 82 LEU A CA 1
ATOM 649 C C . LEU A 1 82 ? -10.220 2.608 11.827 1.00 91.50 82 LEU A C 1
ATOM 651 O O . LEU A 1 82 ? -11.096 2.208 12.597 1.00 91.50 82 LEU A O 1
ATOM 655 N N . THR A 1 83 ? -9.923 3.900 11.671 1.00 93.81 83 THR A N 1
ATOM 656 C CA . THR A 1 83 ? -10.733 4.985 12.244 1.00 93.81 83 THR A CA 1
ATOM 657 C C . THR A 1 83 ? -12.160 4.969 11.683 1.00 93.81 83 THR A C 1
ATOM 659 O O . THR A 1 83 ? -12.413 4.435 10.600 1.00 93.81 83 THR A O 1
ATOM 662 N N . ASP A 1 84 ? -13.103 5.612 12.375 1.00 95.06 84 ASP A N 1
ATOM 663 C CA . ASP A 1 84 ? -14.488 5.740 11.892 1.00 95.06 84 ASP A CA 1
ATOM 664 C C . ASP A 1 84 ? -14.564 6.411 10.510 1.00 95.06 84 ASP A C 1
ATOM 666 O O . ASP A 1 84 ? -15.379 6.035 9.663 1.00 95.06 84 ASP A O 1
ATOM 670 N N . GLU A 1 85 ? -13.670 7.368 10.245 1.00 95.44 85 GLU A N 1
ATOM 671 C CA . GLU A 1 85 ? -13.542 8.007 8.937 1.00 95.44 85 GLU A CA 1
ATOM 672 C C . GLU A 1 85 ? -13.070 7.017 7.866 1.00 95.44 85 GLU A C 1
ATOM 674 O O . GLU A 1 85 ? -13.680 6.936 6.796 1.00 95.44 85 GLU A O 1
ATOM 679 N N . ALA A 1 86 ? -12.044 6.212 8.163 1.00 95.19 86 ALA A N 1
ATOM 680 C CA . ALA A 1 86 ? -11.550 5.186 7.251 1.00 95.19 86 ALA A CA 1
ATOM 681 C C . ALA A 1 86 ? -12.636 4.143 6.938 1.00 95.19 86 ALA A C 1
ATOM 683 O O . ALA A 1 86 ? -12.843 3.797 5.775 1.00 95.19 86 ALA A O 1
ATOM 684 N N . ARG A 1 87 ? -13.409 3.715 7.944 1.00 95.50 87 ARG A N 1
ATOM 685 C CA . ARG A 1 87 ? -14.557 2.806 7.767 1.00 95.50 87 ARG A CA 1
ATOM 686 C C . ARG A 1 87 ? -15.627 3.415 6.863 1.00 95.50 87 ARG A C 1
ATOM 688 O O . ARG A 1 87 ? -16.137 2.741 5.968 1.00 95.50 87 ARG A O 1
ATOM 695 N N . ALA A 1 88 ? -15.935 4.699 7.038 1.00 96.25 88 ALA A N 1
ATOM 696 C CA . ALA A 1 88 ? -16.880 5.403 6.176 1.00 96.25 88 ALA A CA 1
ATOM 697 C C . ALA A 1 88 ? -16.372 5.530 4.727 1.00 96.25 88 ALA A C 1
ATOM 699 O O . ALA A 1 88 ? -17.173 5.486 3.791 1.00 96.25 88 ALA A O 1
ATOM 700 N N . ILE A 1 89 ? -15.060 5.682 4.524 1.00 96.94 89 ILE A N 1
ATOM 701 C CA . ILE A 1 89 ? -14.438 5.696 3.194 1.00 96.94 89 ILE A CA 1
ATOM 702 C C . ILE A 1 89 ? -14.522 4.310 2.547 1.00 96.94 89 ILE A C 1
ATOM 704 O O . ILE A 1 89 ? -15.021 4.222 1.426 1.00 96.94 89 ILE A O 1
ATOM 708 N N . ILE A 1 90 ? -14.160 3.239 3.265 1.00 95.69 90 ILE A N 1
ATOM 709 C CA . ILE A 1 90 ? -14.294 1.853 2.783 1.00 95.69 90 ILE A CA 1
ATOM 710 C C . ILE A 1 90 ? -15.736 1.572 2.365 1.00 95.69 90 ILE A C 1
ATOM 712 O O . ILE A 1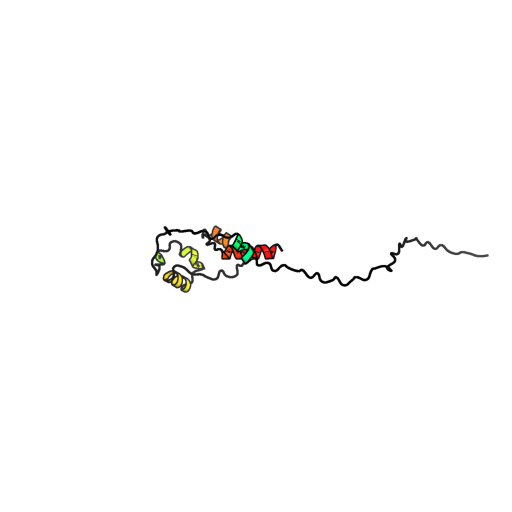 90 ? -15.966 1.072 1.268 1.00 95.69 90 ILE A O 1
ATOM 716 N N . ALA A 1 91 ? -16.718 1.946 3.191 1.00 96.56 91 ALA A N 1
ATOM 717 C CA . ALA A 1 91 ? -18.123 1.750 2.857 1.00 96.56 91 ALA A CA 1
ATOM 718 C C . ALA A 1 91 ? -18.492 2.439 1.534 1.00 96.56 91 ALA A C 1
ATOM 720 O O . ALA A 1 91 ? -19.163 1.851 0.697 1.00 96.56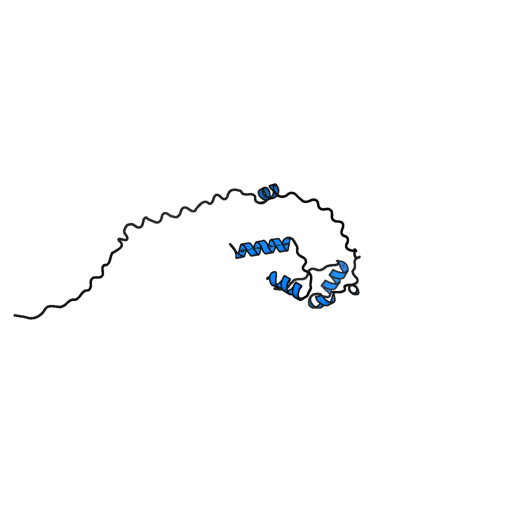 91 ALA A O 1
ATOM 721 N N . ARG A 1 92 ? -18.033 3.672 1.296 1.00 97.62 92 ARG A N 1
ATOM 722 C CA . ARG A 1 92 ? -18.385 4.422 0.078 1.00 97.62 92 ARG A CA 1
ATOM 723 C C . ARG A 1 92 ? -17.571 4.047 -1.160 1.00 97.62 92 ARG A C 1
ATOM 725 O O . ARG A 1 92 ? -18.102 4.189 -2.254 1.00 97.62 92 ARG A O 1
ATOM 732 N N . GLN A 1 93 ? -16.303 3.668 -1.006 1.00 96.56 93 GLN A N 1
ATOM 733 C CA . GLN A 1 93 ? -15.330 3.548 -2.105 1.00 96.56 93 GLN A CA 1
ATOM 734 C C . GLN A 1 93 ? -14.815 2.120 -2.317 1.00 96.56 93 GLN A C 1
ATOM 736 O O . GLN A 1 93 ? -14.232 1.825 -3.355 1.00 96.56 93 GLN A O 1
ATOM 741 N N . GLY A 1 94 ? -15.021 1.228 -1.351 1.00 94.00 94 GLY A N 1
ATOM 742 C CA . GLY A 1 94 ? -14.522 -0.145 -1.373 1.00 94.00 94 GLY A CA 1
ATOM 743 C C . GLY A 1 94 ? -13.064 -0.307 -0.942 1.00 94.00 94 GLY A C 1
ATOM 744 O O . GLY A 1 94 ? -12.622 -1.432 -0.747 1.00 94.00 94 GLY A O 1
ATOM 745 N N . PHE A 1 95 ? -12.324 0.788 -0.758 1.00 93.25 95 PHE A N 1
ATOM 746 C CA . PHE A 1 95 ? -10.949 0.784 -0.264 1.00 93.25 95 PHE A CA 1
ATOM 747 C C . PHE A 1 95 ? -10.640 2.092 0.472 1.00 93.25 95 PHE A C 1
ATOM 749 O O . PHE A 1 95 ? -11.368 3.075 0.337 1.00 93.25 95 PHE A O 1
ATOM 756 N N . VAL A 1 96 ? -9.554 2.103 1.241 1.00 93.69 96 VAL A N 1
ATOM 757 C CA . VAL A 1 96 ? -8.981 3.300 1.866 1.00 93.69 96 VAL A CA 1
ATOM 758 C C . VAL A 1 96 ? -7.465 3.141 1.920 1.00 93.69 96 VAL A C 1
ATOM 760 O O . VAL A 1 96 ? -6.967 2.025 2.047 1.00 93.69 96 VAL A O 1
ATOM 763 N N . VAL A 1 97 ? -6.736 4.249 1.827 1.00 91.25 97 VAL A N 1
ATOM 764 C CA . VAL A 1 97 ? -5.294 4.295 2.089 1.00 91.25 97 VAL A CA 1
ATOM 765 C C . VAL A 1 97 ? -5.091 5.040 3.400 1.00 91.25 97 VAL A C 1
ATOM 767 O O . VAL A 1 97 ? -5.640 6.126 3.586 1.00 91.25 97 VAL A O 1
ATOM 770 N N . THR A 1 98 ? -4.325 4.452 4.312 1.00 89.12 98 THR A N 1
ATOM 771 C CA . THR A 1 98 ? -3.994 5.047 5.610 1.00 89.12 98 THR A CA 1
ATOM 772 C C . THR A 1 98 ? -2.488 5.192 5.743 1.00 89.12 98 THR A C 1
ATOM 774 O O . THR A 1 98 ? -1.748 4.346 5.250 1.00 89.12 98 THR A O 1
ATOM 777 N N . ASP A 1 99 ? -2.045 6.228 6.446 1.00 86.50 99 ASP A N 1
ATOM 778 C CA . ASP A 1 99 ? -0.635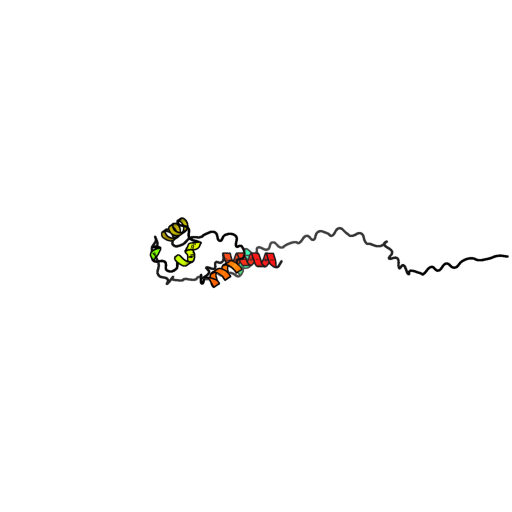 6.436 6.778 1.00 86.50 99 ASP A CA 1
ATOM 779 C C . ASP A 1 99 ? -0.084 5.242 7.572 1.00 86.50 99 ASP A C 1
ATOM 781 O O . ASP A 1 99 ? -0.699 4.888 8.580 1.00 86.50 99 ASP A O 1
ATOM 785 N N . MET A 1 100 ? 1.041 4.650 7.136 1.00 79.12 100 MET A N 1
ATOM 786 C CA . MET A 1 100 ? 1.720 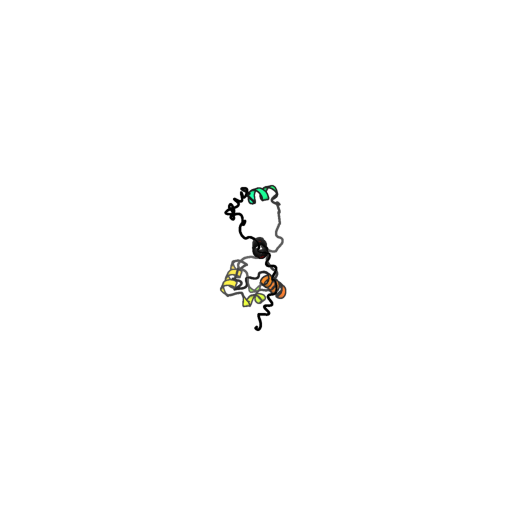3.505 7.766 1.00 79.12 100 MET A CA 1
ATOM 787 C C . MET A 1 100 ? 2.461 3.876 9.068 1.00 79.12 100 MET A C 1
ATOM 789 O O . MET A 1 100 ? 2.787 2.996 9.862 1.00 79.12 100 MET A O 1
ATOM 793 N N . GLY A 1 101 ? 2.591 5.167 9.374 1.00 85.75 101 GLY A N 1
ATOM 794 C CA . GLY A 1 101 ? 3.308 5.674 10.536 1.00 85.75 101 GLY A CA 1
ATOM 795 C C . GLY A 1 101 ? 4.759 5.980 10.181 1.00 85.75 101 GLY A C 1
ATOM 796 O O . GLY A 1 101 ? 5.037 6.532 9.126 1.00 85.75 101 GLY A O 1
ATOM 797 N N . ASN A 1 102 ? 5.684 5.628 11.074 1.00 85.81 102 ASN A N 1
ATOM 798 C CA . ASN A 1 102 ? 7.109 5.942 10.913 1.00 85.81 102 ASN A CA 1
ATOM 799 C C . ASN A 1 102 ? 7.940 4.745 10.421 1.00 85.81 102 ASN A C 1
ATOM 801 O O . ASN A 1 102 ? 9.160 4.779 10.549 1.00 85.81 102 ASN A O 1
ATOM 805 N N . GLU A 1 103 ? 7.295 3.670 9.958 1.00 88.56 103 GLU A N 1
ATOM 806 C CA . GLU A 1 103 ? 8.018 2.541 9.374 1.00 88.56 103 GLU A CA 1
ATOM 807 C C . GLU A 1 103 ? 8.428 2.896 7.944 1.00 88.56 103 GLU A C 1
ATOM 809 O O . GLU A 1 103 ? 7.576 3.117 7.081 1.00 88.56 103 GLU A O 1
ATOM 814 N N . GLU A 1 104 ? 9.734 2.974 7.720 1.00 83.62 104 GLU A N 1
ATOM 815 C CA . GLU A 1 104 ? 10.343 3.294 6.427 1.00 83.62 104 GLU A CA 1
ATOM 816 C C . GLU A 1 104 ? 11.018 2.060 5.807 1.00 83.62 104 GLU A C 1
ATOM 818 O O . GLU A 1 104 ? 11.307 2.054 4.609 1.00 83.62 104 GLU A O 1
ATOM 823 N N . ASP A 1 105 ? 11.242 0.998 6.591 1.00 87.69 105 ASP A N 1
ATOM 824 C CA . ASP A 1 105 ? 11.785 -0.258 6.100 1.00 87.69 105 ASP A CA 1
ATOM 825 C C . ASP A 1 105 ? 10.670 -1.109 5.493 1.00 87.69 105 ASP A C 1
ATOM 827 O O . ASP A 1 105 ? 9.836 -1.732 6.157 1.00 87.69 105 ASP A O 1
ATOM 831 N N . ILE A 1 106 ? 10.680 -1.164 4.167 1.00 86.62 106 ILE A N 1
ATOM 832 C CA . ILE A 1 106 ? 9.740 -1.974 3.409 1.00 86.62 106 ILE A CA 1
ATOM 833 C C . ILE A 1 106 ? 9.836 -3.467 3.755 1.00 86.62 106 ILE A C 1
ATOM 835 O O . ILE A 1 106 ? 8.841 -4.172 3.652 1.00 86.62 106 ILE A O 1
ATOM 839 N N . THR A 1 107 ? 10.986 -3.979 4.196 1.00 88.88 107 THR A N 1
ATOM 840 C CA . THR A 1 107 ? 11.110 -5.396 4.567 1.00 88.88 107 THR A CA 1
ATOM 841 C C . THR A 1 107 ? 10.332 -5.723 5.841 1.00 88.88 107 THR A C 1
ATOM 843 O O . THR A 1 107 ? 9.657 -6.753 5.883 1.00 88.88 107 THR A O 1
ATOM 846 N N . GLU A 1 108 ? 10.313 -4.814 6.816 1.00 91.62 108 GLU A N 1
ATOM 847 C CA . GLU A 1 108 ? 9.529 -4.943 8.051 1.00 91.62 108 GLU A CA 1
ATOM 848 C C . GLU A 1 108 ? 8.018 -4.881 7.765 1.00 91.62 108 GLU A C 1
ATOM 850 O O . GLU A 1 108 ? 7.233 -5.671 8.299 1.00 91.62 108 GLU A O 1
ATOM 855 N N . ILE A 1 109 ? 7.593 -4.013 6.837 1.00 89.00 109 ILE A N 1
ATOM 856 C CA . ILE A 1 109 ? 6.189 -3.931 6.389 1.00 89.00 109 ILE A CA 1
ATOM 857 C C . ILE A 1 109 ? 5.716 -5.261 5.789 1.00 89.00 109 ILE A C 1
ATOM 859 O O . ILE A 1 109 ? 4.613 -5.721 6.079 1.00 89.00 109 ILE A O 1
ATOM 863 N N . TYR A 1 110 ? 6.531 -5.885 4.939 1.00 90.69 110 TYR A N 1
ATOM 864 C CA . TYR A 1 110 ? 6.152 -7.142 4.294 1.00 90.69 110 TYR A CA 1
ATOM 865 C C . TYR A 1 110 ? 6.258 -8.338 5.245 1.00 90.69 110 TYR A C 1
ATOM 867 O O . TYR A 1 110 ? 5.419 -9.232 5.162 1.00 90.69 110 TYR A O 1
ATOM 875 N N . SER A 1 111 ? 7.237 -8.347 6.157 1.00 92.62 111 SER A N 1
ATOM 876 C CA . SER A 1 111 ? 7.359 -9.394 7.178 1.00 92.62 111 SER A CA 1
ATOM 877 C C . SER A 1 111 ? 6.170 -9.376 8.135 1.00 92.62 111 SER A C 1
ATOM 879 O O . SER A 1 111 ? 5.557 -10.412 8.358 1.00 92.62 111 SER A O 1
ATOM 881 N N . SER A 1 112 ? 5.796 -8.197 8.643 1.00 90.56 112 SER A N 1
ATOM 882 C CA . SER A 1 112 ? 4.633 -8.059 9.531 1.00 90.56 112 SER A CA 1
ATOM 883 C C . SER A 1 112 ? 3.324 -8.444 8.841 1.00 90.56 112 SER A C 1
ATOM 885 O O . SER A 1 112 ? 2.500 -9.136 9.431 1.00 90.56 112 SER A O 1
ATOM 887 N N . ALA A 1 113 ? 3.150 -8.069 7.569 1.00 89.94 113 ALA A N 1
ATOM 888 C CA . ALA A 1 113 ? 1.994 -8.498 6.790 1.00 89.94 113 ALA A CA 1
ATOM 889 C C . ALA A 1 113 ? 1.930 -10.031 6.644 1.00 89.94 113 ALA A C 1
ATOM 891 O O . ALA A 1 113 ? 0.849 -10.600 6.779 1.00 89.94 113 ALA A O 1
ATOM 892 N N . ASP A 1 114 ? 3.062 -10.704 6.408 1.00 92.88 114 ASP A N 1
ATOM 893 C CA . ASP A 1 114 ? 3.123 -12.171 6.334 1.00 92.88 114 ASP A CA 1
ATOM 894 C C . ASP A 1 114 ? 2.804 -12.828 7.687 1.00 92.88 114 ASP A C 1
ATOM 896 O O . ASP A 1 114 ? 1.961 -13.726 7.750 1.00 92.88 114 ASP A O 1
ATOM 900 N N . ASP A 1 115 ? 3.396 -12.321 8.775 1.00 93.44 115 ASP A N 1
ATOM 901 C CA . ASP A 1 115 ? 3.150 -12.789 10.145 1.00 93.44 115 ASP A CA 1
ATOM 902 C C . ASP A 1 115 ? 1.662 -12.678 10.535 1.00 93.44 115 ASP A C 1
ATOM 904 O O . ASP A 1 115 ? 1.108 -13.584 11.168 1.00 93.44 115 ASP A O 1
ATOM 908 N N . ASP A 1 116 ? 0.993 -11.605 10.103 1.00 89.50 116 ASP A N 1
ATOM 909 C CA . ASP A 1 116 ? -0.433 -11.355 10.339 1.00 89.50 116 ASP A CA 1
ATOM 910 C C . ASP A 1 116 ? -1.358 -12.065 9.324 1.00 89.50 116 ASP A C 1
ATOM 912 O O . ASP A 1 116 ? -2.588 -12.006 9.439 1.00 89.50 116 ASP A O 1
ATOM 916 N N . GLY A 1 117 ? -0.802 -12.755 8.321 1.00 90.81 117 GLY A N 1
ATOM 917 C CA . GLY A 1 117 ? -1.564 -13.418 7.258 1.00 90.81 117 GLY A CA 1
ATOM 918 C C . GLY A 1 117 ? -2.289 -12.447 6.316 1.00 90.81 117 GLY A C 1
ATOM 919 O O . GLY A 1 117 ? -3.300 -12.807 5.702 1.00 90.81 117 GLY A O 1
ATOM 920 N N . ILE A 1 118 ? -1.794 -11.214 6.208 1.00 89.12 118 ILE A N 1
ATOM 921 C CA . ILE A 1 118 ? -2.315 -10.149 5.354 1.00 89.12 118 ILE A CA 1
ATOM 922 C C . ILE A 1 118 ? -1.606 -10.221 3.993 1.00 89.12 118 ILE A C 1
ATOM 924 O O . ILE A 1 118 ? -0.404 -9.974 3.90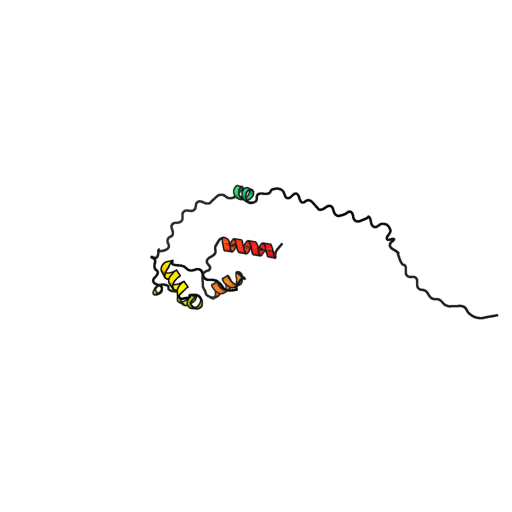4 1.00 89.12 118 ILE A O 1
ATOM 928 N N . PRO A 1 119 ? -2.319 -10.521 2.891 1.00 89.62 119 PRO A N 1
ATOM 929 C CA . PRO A 1 119 ? -1.685 -10.630 1.585 1.00 89.62 119 PRO A CA 1
ATOM 930 C C . PRO A 1 119 ? -1.204 -9.251 1.094 1.00 89.62 119 PRO A C 1
ATOM 932 O O . PRO A 1 119 ? -2.019 -8.326 0.996 1.00 89.62 119 PRO A O 1
ATOM 935 N N . PRO A 1 120 ? 0.083 -9.094 0.733 1.00 88.69 120 PRO A N 1
ATOM 936 C CA . PRO A 1 120 ? 0.595 -7.821 0.248 1.00 88.69 120 PRO A CA 1
ATOM 937 C C . PRO A 1 120 ? 0.058 -7.500 -1.152 1.00 88.69 120 PRO A C 1
ATOM 939 O O . PRO A 1 120 ? -0.028 -8.365 -2.029 1.00 88.69 120 PRO A O 1
ATOM 942 N N . PHE A 1 121 ? -0.250 -6.224 -1.387 1.00 87.31 121 PHE A N 1
ATOM 943 C CA . PHE A 1 121 ? -0.580 -5.705 -2.712 1.00 87.31 121 PHE A CA 1
ATOM 944 C C . PHE A 1 121 ? 0.645 -5.013 -3.318 1.00 87.31 121 PHE A C 1
ATOM 946 O O . PHE A 1 121 ? 0.982 -3.887 -2.955 1.00 87.31 121 PHE A O 1
ATOM 953 N N . VAL A 1 122 ? 1.325 -5.704 -4.235 1.00 89.31 122 VAL A N 1
ATOM 954 C CA . VAL A 1 122 ? 2.559 -5.217 -4.867 1.00 89.31 122 VAL A CA 1
ATOM 955 C C . VAL A 1 122 ? 2.234 -4.424 -6.128 1.00 89.31 122 VAL A C 1
ATOM 957 O O . VAL A 1 122 ? 1.526 -4.907 -7.013 1.00 89.31 122 VAL A O 1
ATOM 960 N N . THR A 1 123 ? 2.797 -3.221 -6.234 1.00 88.75 123 THR A N 1
ATOM 961 C CA . THR A 1 123 ? 2.671 -2.355 -7.416 1.00 88.75 123 THR A CA 1
ATOM 962 C C . THR A 1 123 ? 4.025 -2.150 -8.095 1.00 88.75 123 THR A C 1
ATOM 964 O O . THR A 1 123 ? 5.075 -2.462 -7.531 1.00 88.75 123 THR A O 1
ATOM 967 N N . VAL A 1 124 ? 4.020 -1.599 -9.312 1.00 90.81 124 VAL A N 1
ATOM 968 C CA . VAL A 1 124 ? 5.263 -1.229 -10.012 1.00 90.81 124 VAL A CA 1
ATOM 969 C C . VAL A 1 124 ? 6.052 -0.180 -9.220 1.00 90.81 124 VAL A C 1
ATOM 971 O O . VAL A 1 124 ? 7.277 -0.260 -9.171 1.00 90.81 124 VAL A O 1
ATOM 974 N N . ASP A 1 125 ? 5.371 0.739 -8.535 1.00 88.31 125 ASP A N 1
ATOM 975 C CA . ASP A 1 125 ? 5.998 1.770 -7.702 1.00 88.31 125 ASP A CA 1
ATOM 976 C C . ASP A 1 125 ? 6.787 1.157 -6.540 1.00 88.31 125 ASP A C 1
ATOM 978 O O . ASP A 1 125 ? 7.873 1.628 -6.216 1.00 88.31 125 ASP A O 1
ATOM 982 N N . THR A 1 126 ? 6.295 0.056 -5.959 1.00 88.31 126 THR A N 1
ATOM 983 C CA . THR A 1 126 ? 7.024 -0.716 -4.943 1.00 88.31 126 THR A CA 1
ATOM 984 C C . THR A 1 126 ? 8.358 -1.229 -5.493 1.00 88.31 126 THR A C 1
ATOM 986 O O . THR A 1 126 ? 9.396 -1.066 -4.853 1.00 88.31 126 THR A O 1
ATOM 989 N N . LEU A 1 127 ? 8.353 -1.816 -6.697 1.00 88.44 127 LEU A N 1
ATOM 990 C CA . LEU A 1 127 ? 9.579 -2.297 -7.343 1.00 88.44 127 LEU A CA 1
ATOM 991 C C . LEU A 1 127 ? 10.526 -1.143 -7.688 1.00 88.44 127 LEU A C 1
ATOM 993 O O . LEU A 1 127 ? 11.735 -1.267 -7.503 1.00 88.44 127 LEU A O 1
ATOM 997 N N . LEU A 1 128 ? 9.989 -0.025 -8.178 1.00 89.75 128 LEU A N 1
ATOM 998 C CA . LEU A 1 128 ? 10.783 1.154 -8.513 1.00 89.75 128 LEU A CA 1
ATOM 999 C C . LEU A 1 128 ? 11.425 1.775 -7.264 1.00 89.75 128 LEU A C 1
ATOM 1001 O O . LEU A 1 128 ? 12.588 2.168 -7.298 1.00 89.75 128 LEU A O 1
ATOM 1005 N N . HIS A 1 129 ? 10.700 1.823 -6.147 1.00 85.81 129 HIS A N 1
ATOM 1006 C CA . HIS A 1 129 ? 11.233 2.293 -4.873 1.00 85.81 129 HIS A CA 1
ATOM 1007 C C . HIS A 1 129 ? 12.373 1.397 -4.367 1.00 85.81 129 HIS A C 1
ATOM 1009 O O . HIS A 1 129 ? 13.444 1.902 -4.036 1.00 85.81 129 HIS A O 1
ATOM 1015 N N . LEU A 1 130 ? 12.189 0.070 -4.398 1.00 87.31 130 LEU A N 1
ATOM 1016 C CA . LEU A 1 130 ? 13.239 -0.900 -4.059 1.00 87.31 130 LEU A CA 1
ATOM 1017 C C . LEU A 1 130 ? 14.477 -0.754 -4.948 1.00 87.31 130 LEU A C 1
ATOM 1019 O O . LEU A 1 130 ? 15.603 -0.862 -4.465 1.00 87.31 130 LEU A O 1
ATOM 1023 N N . TYR A 1 131 ? 14.276 -0.479 -6.239 1.00 87.81 131 TYR A N 1
ATOM 1024 C CA . TYR A 1 131 ? 15.368 -0.194 -7.161 1.00 87.81 131 TYR A CA 1
ATOM 1025 C C . TYR A 1 131 ? 16.166 1.033 -6.702 1.00 87.81 131 TYR A C 1
ATOM 1027 O O . TYR A 1 131 ? 17.380 0.941 -6.571 1.00 87.81 131 TYR A O 1
ATOM 1035 N N . HIS A 1 132 ? 15.516 2.158 -6.390 1.00 85.38 132 HIS A N 1
ATOM 1036 C CA . HIS A 1 132 ? 16.226 3.340 -5.882 1.00 85.38 132 HIS A CA 1
ATOM 1037 C C . HIS A 1 132 ? 17.030 3.039 -4.612 1.00 85.38 132 HIS A C 1
ATOM 1039 O O . HIS A 1 132 ? 18.211 3.373 -4.543 1.00 85.38 132 HIS A O 1
ATOM 1045 N N . LEU A 1 133 ? 16.427 2.321 -3.663 1.00 86.00 133 LEU A N 1
ATOM 1046 C CA . LEU A 1 133 ? 17.061 1.967 -2.394 1.00 86.00 133 LEU A CA 1
ATOM 1047 C C . LEU A 1 133 ? 18.312 1.090 -2.594 1.00 86.00 133 LEU A C 1
ATOM 1049 O O . LEU A 1 133 ? 19.348 1.324 -1.976 1.00 86.00 133 LEU A O 1
ATOM 1053 N N . GLN A 1 134 ? 18.247 0.119 -3.510 1.00 83.31 134 GLN A N 1
ATOM 1054 C CA . GLN A 1 134 ? 19.382 -0.732 -3.873 1.00 83.31 134 GLN A CA 1
ATOM 1055 C C . GLN A 1 134 ? 20.549 0.087 -4.441 1.00 83.31 134 GLN A C 1
ATOM 1057 O O . GLN A 1 134 ? 21.696 -0.155 -4.065 1.00 83.31 134 GLN A O 1
ATOM 1062 N N . PHE A 1 135 ? 20.288 1.023 -5.356 1.00 83.44 135 PHE A N 1
ATOM 1063 C CA . PHE A 1 135 ? 21.345 1.823 -5.981 1.00 83.44 135 PHE A CA 1
ATOM 1064 C C . PHE A 1 135 ? 21.993 2.785 -4.987 1.00 83.44 135 PHE A C 1
ATOM 1066 O O . PHE A 1 135 ? 23.218 2.827 -4.927 1.00 83.44 135 PHE A O 1
ATOM 1073 N N . ASP A 1 136 ? 21.197 3.461 -4.157 1.00 80.50 136 ASP A N 1
ATOM 1074 C CA . ASP A 1 136 ? 21.707 4.374 -3.126 1.00 80.50 136 ASP A CA 1
ATOM 1075 C C . ASP A 1 136 ? 22.576 3.659 -2.076 1.00 80.50 136 ASP A C 1
ATOM 1077 O O . ASP A 1 136 ? 23.470 4.262 -1.488 1.00 80.50 136 ASP A O 1
ATOM 1081 N N . GLN A 1 137 ? 22.326 2.370 -1.821 1.00 75.75 137 GLN A N 1
ATOM 1082 C CA . GLN A 1 137 ? 23.102 1.578 -0.861 1.00 75.75 137 GLN A CA 1
ATOM 1083 C C . GLN A 1 137 ? 24.339 0.893 -1.461 1.00 75.75 137 GLN A C 1
ATOM 1085 O O . GLN A 1 137 ? 25.217 0.465 -0.708 1.00 75.75 137 GLN A O 1
ATOM 1090 N N . THR A 1 138 ? 24.405 0.720 -2.786 1.00 70.62 138 THR A N 1
ATOM 1091 C CA . THR A 1 138 ? 25.462 -0.078 -3.440 1.00 70.62 138 THR A CA 1
ATOM 1092 C C . THR A 1 138 ? 26.480 0.733 -4.240 1.00 70.62 138 THR A C 1
ATOM 1094 O O . THR A 1 138 ? 27.552 0.194 -4.528 1.00 70.62 138 THR A O 1
ATOM 1097 N N . LEU A 1 139 ? 26.185 1.992 -4.579 1.00 54.28 139 LEU A N 1
ATOM 1098 C CA . LEU A 1 139 ? 27.070 2.917 -5.303 1.00 54.28 139 LEU A CA 1
ATOM 1099 C C . LEU A 1 139 ? 27.439 4.130 -4.445 1.00 54.28 139 LEU A C 1
ATOM 1101 O O . LEU A 1 139 ? 28.573 4.629 -4.635 1.00 54.28 139 LEU A O 1
#